Protein AF-A0A952WFH3-F1 (afdb_monomer)

Solvent-accessible surface area (backbone atoms only — not comparable to full-atom values): 7406 Å² total; per-residue (Å²): 143,83,72,67,63,63,61,54,50,55,52,51,52,53,52,49,53,53,52,52,55,48,50,54,52,48,50,54,52,47,52,56,54,48,51,52,50,50,53,52,50,53,61,70,44,50,87,63,59,89,55,63,81,73,65,58,61,55,52,55,52,50,50,52,52,51,50,51,49,49,47,66,75,37,40,71,55,53,50,49,52,52,45,60,73,68,51,65,93,35,55,37,94,87,79,64,50,78,42,71,92,62,80,52,58,41,91,88,75,67,47,76,46,82,62,79,78,68,79,81,74,126

Sequence (122 aa):
MRRAPCIVAVRLIGILVVILTFAEAWKAAFVMVFDRLQYGYIEWLWPFRSYDEGAMSDVGTLLQFAFGLVLVFRASWVSRLVMWRLGGAGECASCGYDVRGLSGVCPECSTPVPRQNEALGS

Mean predicted aligned error: 15.96 Å

Structure (mmCIF, N/CA/C/O backbone):
data_AF-A0A952WFH3-F1
#
_entry.id   AF-A0A952WFH3-F1
#
loop_
_atom_site.group_PDB
_atom_site.id
_atom_site.type_symbol
_atom_site.label_atom_id
_atom_site.label_alt_id
_atom_site.label_comp_id
_atom_site.label_asym_id
_atom_site.label_entity_id
_atom_site.label_seq_id
_atom_site.pdbx_PDB_ins_code
_atom_site.Cartn_x
_atom_site.Cartn_y
_atom_site.Cartn_z
_atom_site.occupancy
_atom_site.B_iso_or_equiv
_atom_site.auth_seq_id
_atom_site.auth_comp_id
_atom_site.auth_asym_id
_atom_site.auth_atom_id
_atom_site.pdbx_PDB_model_num
ATOM 1 N N . MET A 1 1 ? -12.923 11.003 39.709 1.00 46.09 1 MET A N 1
ATOM 2 C CA . MET A 1 1 ? -12.899 9.892 38.729 1.00 46.09 1 MET A CA 1
ATOM 3 C C . MET A 1 1 ? -12.269 10.364 37.408 1.00 46.09 1 MET A C 1
ATOM 5 O O . MET A 1 1 ? -12.979 10.885 36.566 1.00 46.09 1 MET A O 1
ATOM 9 N N . ARG A 1 2 ? -10.937 10.263 37.230 1.00 52.53 2 ARG A N 1
ATOM 10 C CA . ARG A 1 2 ? -10.212 10.629 35.979 1.00 52.53 2 ARG A CA 1
ATOM 11 C C . ARG A 1 2 ? -9.057 9.654 35.654 1.00 52.53 2 ARG A C 1
ATOM 13 O O . ARG A 1 2 ? -7.997 10.073 35.214 1.00 52.53 2 ARG A O 1
ATOM 20 N N . ARG A 1 3 ? -9.213 8.349 35.923 1.00 54.00 3 ARG A N 1
ATOM 21 C CA . ARG A 1 3 ? -8.154 7.336 35.672 1.00 54.00 3 ARG A CA 1
ATOM 22 C C . ARG A 1 3 ? -8.271 6.603 34.324 1.00 54.00 3 ARG A C 1
ATOM 24 O O . ARG A 1 3 ? -7.341 5.909 33.939 1.00 54.00 3 ARG A O 1
ATOM 31 N N . ALA A 1 4 ? -9.361 6.801 33.579 1.00 57.31 4 ALA A N 1
ATOM 32 C CA . ALA A 1 4 ? -9.556 6.189 32.263 1.00 57.31 4 ALA A CA 1
ATOM 33 C C . ALA A 1 4 ? -8.575 6.635 31.144 1.00 57.31 4 ALA A C 1
ATOM 35 O O . ALA A 1 4 ? -8.241 5.783 30.321 1.00 57.31 4 ALA A O 1
ATOM 36 N N . PRO A 1 5 ? -8.052 7.884 31.075 1.00 74.69 5 PRO A N 1
ATOM 37 C CA . PRO A 1 5 ? -7.281 8.308 29.899 1.00 74.69 5 PRO A CA 1
ATOM 38 C C . PRO A 1 5 ? -5.882 7.675 29.813 1.00 74.69 5 PRO A C 1
ATOM 40 O O . PRO A 1 5 ? -5.396 7.433 28.711 1.00 74.69 5 PRO A O 1
ATOM 43 N N . CYS A 1 6 ? -5.248 7.330 30.942 1.00 75.62 6 CYS A N 1
ATOM 44 C CA . CYS A 1 6 ? -3.898 6.750 30.921 1.00 75.62 6 CYS A CA 1
ATOM 45 C C . CYS A 1 6 ? -3.864 5.335 30.326 1.00 75.62 6 CYS A C 1
ATOM 47 O O . CYS A 1 6 ? -2.935 5.001 29.598 1.00 75.62 6 CYS A O 1
ATOM 49 N N . ILE A 1 7 ? -4.876 4.505 30.597 1.00 79.75 7 ILE A N 1
ATOM 50 C CA . ILE A 1 7 ? -4.911 3.120 30.097 1.00 79.75 7 ILE A CA 1
ATOM 51 C C . ILE A 1 7 ? -5.120 3.101 28.578 1.00 79.75 7 ILE A C 1
ATOM 53 O O . ILE A 1 7 ? -4.506 2.300 27.874 1.00 79.75 7 ILE A O 1
ATOM 57 N N . VAL A 1 8 ? -5.955 4.009 28.068 1.00 79.62 8 VAL A N 1
ATOM 58 C CA . VAL A 1 8 ? -6.203 4.149 26.628 1.00 79.62 8 VAL A CA 1
ATOM 59 C C . VAL A 1 8 ? -4.939 4.629 25.911 1.00 79.62 8 VAL A C 1
ATOM 61 O O . VAL A 1 8 ? -4.556 4.037 24.905 1.00 79.62 8 VAL A O 1
ATOM 64 N N . ALA A 1 9 ? -4.236 5.623 26.465 1.00 79.44 9 ALA A N 1
ATOM 65 C CA . ALA A 1 9 ? -2.998 6.138 25.880 1.00 79.44 9 ALA A CA 1
ATOM 66 C C . ALA A 1 9 ? -1.902 5.063 25.773 1.00 79.44 9 ALA A C 1
ATOM 68 O O . ALA A 1 9 ? -1.286 4.916 24.719 1.00 79.44 9 ALA A O 1
ATOM 69 N N . VAL A 1 10 ? -1.703 4.255 26.821 1.00 87.44 10 VAL A N 1
ATOM 70 C CA . VAL A 1 10 ? -0.700 3.173 26.810 1.00 87.44 10 VAL A CA 1
ATOM 71 C C . VAL A 1 10 ? -1.023 2.118 25.746 1.00 87.44 10 VAL A C 1
ATOM 73 O O . VAL A 1 10 ? -0.124 1.659 25.043 1.00 87.44 10 VAL A O 1
ATOM 76 N N . ARG A 1 11 ? -2.305 1.766 25.572 1.00 86.00 11 ARG A N 1
ATOM 77 C CA . ARG A 1 11 ? -2.728 0.814 24.532 1.00 86.00 11 ARG A CA 1
ATOM 78 C C . ARG A 1 11 ? -2.499 1.356 23.123 1.00 86.00 11 ARG A C 1
ATOM 80 O O . ARG A 1 11 ? -2.001 0.621 22.277 1.00 86.00 11 ARG A O 1
ATOM 87 N N . LEU A 1 12 ? -2.813 2.629 22.885 1.00 84.94 12 LEU A N 1
ATOM 88 C CA . LEU A 1 12 ? -2.596 3.265 21.582 1.00 84.94 12 LEU A CA 1
ATOM 89 C C . LEU A 1 12 ? -1.109 3.352 21.227 1.00 84.94 12 LEU A C 1
ATOM 91 O O . LEU A 1 12 ? -0.741 3.048 20.096 1.00 84.94 12 LEU A O 1
ATOM 95 N N . ILE A 1 13 ? -0.251 3.690 22.194 1.00 87.88 13 ILE A N 1
ATOM 96 C CA . ILE A 1 13 ? 1.205 3.713 21.992 1.00 87.88 13 ILE A CA 1
ATOM 97 C C . ILE A 1 13 ? 1.724 2.307 21.667 1.00 87.88 13 ILE A C 1
ATOM 99 O O . ILE A 1 13 ? 2.500 2.149 20.728 1.00 87.88 13 ILE A O 1
ATOM 103 N N . GLY A 1 14 ? 1.261 1.278 22.386 1.00 85.81 14 GLY A N 1
ATOM 104 C CA . GLY A 1 14 ? 1.638 -0.110 22.106 1.00 85.81 14 GLY A CA 1
ATOM 105 C C . GLY A 1 14 ? 1.261 -0.551 20.688 1.00 85.81 14 GLY A C 1
ATOM 106 O O . GLY A 1 14 ? 2.094 -1.107 19.976 1.00 85.81 14 GLY A O 1
ATOM 107 N N . ILE A 1 15 ? 0.037 -0.240 20.247 1.00 87.81 15 ILE A N 1
ATOM 108 C CA . ILE A 1 15 ? -0.428 -0.537 18.882 1.00 87.81 15 ILE A CA 1
ATOM 109 C C . ILE A 1 15 ? 0.412 0.216 17.845 1.00 87.81 15 ILE A C 1
ATOM 111 O O . ILE A 1 15 ? 0.840 -0.378 16.857 1.00 87.81 15 ILE A O 1
ATOM 115 N N . LEU A 1 16 ? 0.699 1.499 18.082 1.00 85.00 16 LEU A N 1
ATOM 116 C CA . LEU A 1 16 ? 1.512 2.312 17.179 1.00 85.00 16 LEU A CA 1
ATOM 117 C C . LEU A 1 16 ? 2.921 1.729 17.004 1.00 85.00 16 LEU A C 1
ATOM 119 O O . LEU A 1 16 ? 3.399 1.625 15.878 1.00 85.00 16 LEU A O 1
ATOM 123 N N . VAL A 1 17 ? 3.568 1.306 18.094 1.00 85.56 17 VAL A N 1
ATOM 124 C CA . VAL A 1 17 ? 4.904 0.690 18.042 1.00 85.56 17 VAL A CA 1
ATOM 125 C C . VAL A 1 17 ? 4.878 -0.608 17.235 1.00 85.56 17 VAL A C 1
ATOM 127 O O . VAL A 1 17 ? 5.759 -0.808 16.405 1.00 85.56 17 VAL A O 1
ATOM 130 N N . VAL A 1 18 ? 3.860 -1.455 17.414 1.00 84.94 18 VAL A N 1
ATOM 131 C CA . VAL A 1 18 ? 3.707 -2.696 16.633 1.00 84.94 18 VAL A CA 1
ATOM 132 C C . VAL A 1 18 ? 3.501 -2.403 15.146 1.00 84.94 18 VAL A C 1
ATOM 134 O O . VAL A 1 18 ? 4.098 -3.064 14.301 1.00 84.94 18 VAL A O 1
ATOM 137 N N . ILE A 1 19 ? 2.696 -1.394 14.804 1.00 83.50 19 ILE A N 1
ATOM 138 C CA . ILE A 1 19 ? 2.492 -0.993 13.405 1.00 83.50 19 ILE A CA 1
ATOM 139 C C . ILE A 1 19 ? 3.800 -0.479 12.796 1.00 83.50 19 ILE A C 1
ATOM 141 O O . ILE A 1 19 ? 4.126 -0.833 11.664 1.00 83.50 19 ILE A O 1
ATOM 145 N N . LEU A 1 20 ? 4.568 0.324 13.537 1.00 76.56 20 LEU A N 1
ATOM 146 C CA . LEU A 1 20 ? 5.840 0.870 13.061 1.00 76.56 20 LEU A CA 1
ATOM 147 C C . LEU A 1 20 ? 6.900 -0.220 12.864 1.00 76.56 20 LEU A C 1
ATOM 149 O O . LEU A 1 20 ? 7.578 -0.223 11.838 1.00 76.56 20 LEU A O 1
ATOM 153 N N . THR A 1 21 ? 7.026 -1.174 13.789 1.00 79.75 21 THR A N 1
ATOM 154 C CA . THR A 1 21 ? 7.975 -2.288 13.631 1.00 79.75 21 THR A CA 1
ATOM 155 C C . THR A 1 21 ? 7.580 -3.204 12.481 1.00 79.75 21 THR A C 1
ATOM 157 O O . THR A 1 21 ? 8.441 -3.640 11.716 1.00 79.75 21 THR A O 1
ATOM 160 N N . PHE A 1 22 ? 6.280 -3.443 12.301 1.00 78.44 22 PHE A N 1
ATOM 161 C CA . PHE A 1 22 ? 5.774 -4.181 11.153 1.00 78.44 22 PHE A CA 1
ATOM 162 C C . PHE A 1 22 ? 6.064 -3.428 9.848 1.00 78.44 22 PHE A C 1
ATOM 164 O O . PHE A 1 22 ? 6.552 -4.033 8.900 1.00 78.44 22 PHE A O 1
ATOM 171 N N . ALA A 1 23 ? 5.869 -2.108 9.802 1.00 78.62 23 ALA A N 1
ATOM 172 C CA . ALA A 1 23 ? 6.182 -1.300 8.625 1.00 78.62 23 ALA A CA 1
ATOM 173 C C . ALA A 1 23 ? 7.669 -1.376 8.232 1.00 78.62 23 ALA A C 1
ATOM 175 O O . ALA A 1 23 ? 7.974 -1.516 7.049 1.00 78.62 23 ALA A O 1
ATOM 176 N N . GLU A 1 24 ? 8.592 -1.343 9.197 1.00 79.12 24 GLU A N 1
ATOM 177 C CA . GLU A 1 24 ? 10.029 -1.506 8.927 1.00 79.12 24 GLU A CA 1
ATOM 178 C C . GLU A 1 24 ? 10.379 -2.921 8.438 1.00 79.12 24 GLU A C 1
ATOM 180 O O . GLU A 1 24 ? 11.123 -3.079 7.468 1.00 79.12 24 GLU A O 1
ATOM 185 N N . ALA A 1 25 ? 9.781 -3.959 9.031 1.00 79.12 25 ALA A N 1
ATOM 186 C CA . ALA A 1 25 ? 9.964 -5.334 8.561 1.00 79.12 25 ALA A CA 1
ATOM 187 C C . ALA A 1 25 ? 9.443 -5.521 7.124 1.00 79.12 25 ALA A C 1
ATOM 189 O O . ALA A 1 25 ? 10.097 -6.158 6.293 1.00 79.12 25 ALA A O 1
ATOM 190 N N . TRP A 1 26 ? 8.298 -4.910 6.805 1.00 80.94 26 TRP A N 1
ATOM 191 C CA . TRP A 1 26 ? 7.730 -4.928 5.460 1.00 80.94 26 TRP A CA 1
ATOM 192 C C . TRP A 1 26 ? 8.569 -4.149 4.455 1.00 80.94 26 TRP A C 1
ATOM 194 O O . TRP A 1 26 ? 8.698 -4.610 3.325 1.00 80.94 26 TRP A O 1
ATOM 204 N N . LYS A 1 27 ? 9.193 -3.029 4.842 1.00 74.19 27 LYS A N 1
ATOM 205 C CA . LYS A 1 27 ? 10.151 -2.326 3.972 1.00 74.19 27 LYS A CA 1
ATOM 206 C C . LYS A 1 27 ? 11.319 -3.230 3.592 1.00 74.19 27 LYS A C 1
ATOM 208 O O . LYS A 1 27 ? 11.632 -3.331 2.411 1.00 74.19 27 LYS A O 1
ATOM 213 N N . ALA A 1 28 ? 11.929 -3.917 4.559 1.00 77.06 28 ALA A N 1
ATOM 214 C CA . ALA A 1 28 ? 13.054 -4.813 4.286 1.00 77.06 28 ALA A CA 1
ATOM 215 C C . ALA A 1 28 ? 12.649 -5.985 3.376 1.00 77.06 28 ALA A C 1
ATOM 217 O O . ALA A 1 28 ? 13.335 -6.277 2.396 1.00 77.06 28 ALA A O 1
ATOM 218 N N . ALA A 1 29 ? 11.505 -6.618 3.655 1.00 79.94 29 ALA A N 1
ATOM 219 C CA . ALA A 1 29 ? 10.969 -7.688 2.816 1.00 79.94 29 ALA A CA 1
ATOM 220 C C . ALA A 1 29 ? 10.654 -7.197 1.395 1.00 79.94 29 ALA A C 1
ATOM 222 O O . ALA A 1 29 ? 11.004 -7.859 0.419 1.00 79.94 29 ALA A O 1
ATOM 223 N N . PHE A 1 30 ? 10.048 -6.015 1.274 1.00 80.44 30 PHE A N 1
ATOM 224 C CA . PHE A 1 30 ? 9.732 -5.410 -0.012 1.00 80.44 30 PHE A CA 1
ATOM 225 C C . PHE A 1 30 ? 10.999 -5.114 -0.817 1.00 80.44 30 PHE A C 1
ATOM 227 O O . PHE A 1 30 ? 11.056 -5.475 -1.986 1.00 80.44 30 PHE A O 1
ATOM 234 N N . VAL A 1 31 ? 12.033 -4.538 -0.193 1.00 76.44 31 VAL A N 1
ATOM 235 C CA . VAL A 1 31 ? 13.327 -4.284 -0.847 1.00 76.44 31 VAL A CA 1
ATOM 236 C C . VAL A 1 31 ? 13.955 -5.587 -1.342 1.00 76.44 31 VAL A C 1
ATOM 238 O O . VAL A 1 31 ? 14.365 -5.643 -2.494 1.00 76.44 31 VAL A O 1
ATOM 241 N N . MET A 1 32 ? 13.963 -6.655 -0.536 1.00 83.50 32 MET A N 1
ATOM 242 C CA . MET A 1 32 ? 14.524 -7.949 -0.956 1.00 83.50 32 MET A CA 1
ATOM 243 C C . MET A 1 32 ? 13.758 -8.583 -2.125 1.00 83.50 32 MET A C 1
ATOM 245 O O . MET A 1 32 ? 14.368 -9.103 -3.059 1.00 83.50 32 MET A O 1
ATOM 249 N N . VAL A 1 33 ? 12.423 -8.544 -2.095 1.00 83.69 33 VAL A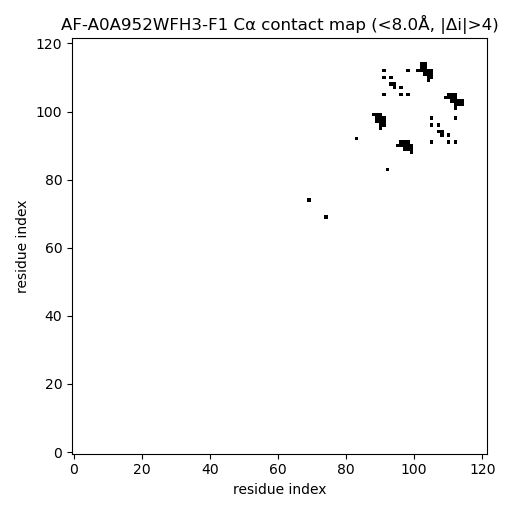 N 1
ATOM 250 C CA . VAL A 1 33 ? 11.589 -9.089 -3.179 1.00 83.69 33 VAL A CA 1
ATOM 251 C C . VAL A 1 33 ? 11.751 -8.265 -4.454 1.00 83.69 33 VAL A C 1
ATOM 253 O O . VAL A 1 33 ? 11.887 -8.832 -5.539 1.00 83.69 33 VAL A O 1
ATOM 256 N N . PHE A 1 34 ? 11.758 -6.938 -4.331 1.00 79.12 34 PHE A N 1
ATOM 257 C CA . PHE A 1 34 ? 11.880 -6.038 -5.471 1.00 79.12 34 PHE A CA 1
ATOM 258 C C . PHE A 1 34 ? 13.263 -6.132 -6.119 1.00 79.12 34 PHE A C 1
ATOM 260 O O . PHE A 1 34 ? 13.346 -6.217 -7.340 1.00 79.12 34 PHE A O 1
ATOM 267 N N . ASP A 1 35 ? 14.328 -6.209 -5.318 1.00 79.12 35 ASP A N 1
ATOM 268 C CA . ASP A 1 35 ? 15.695 -6.436 -5.796 1.00 79.12 35 ASP A CA 1
ATOM 269 C C . ASP A 1 35 ? 15.784 -7.744 -6.594 1.00 79.12 35 ASP A C 1
ATOM 271 O O . ASP A 1 35 ? 16.250 -7.763 -7.734 1.00 79.12 35 ASP A O 1
ATOM 275 N N . ARG A 1 36 ? 15.212 -8.835 -6.064 1.00 85.75 36 ARG A N 1
ATOM 276 C CA . ARG A 1 36 ? 15.206 -10.133 -6.752 1.00 85.75 36 ARG A CA 1
ATOM 277 C C . ARG A 1 36 ? 14.448 -10.096 -8.082 1.00 85.75 36 ARG A C 1
ATOM 279 O O . ARG A 1 36 ? 14.907 -10.685 -9.060 1.00 85.75 36 ARG A O 1
ATOM 286 N N . LEU A 1 37 ? 13.306 -9.410 -8.121 1.00 81.56 37 LEU A N 1
ATOM 287 C CA . LEU A 1 37 ? 12.525 -9.215 -9.345 1.00 81.56 37 LEU A CA 1
ATOM 288 C C . LEU A 1 37 ? 13.275 -8.354 -10.363 1.00 81.56 37 LEU A C 1
ATOM 290 O O . LEU A 1 37 ? 13.260 -8.668 -11.550 1.00 81.56 37 LEU A O 1
ATOM 294 N N . GLN A 1 38 ? 13.960 -7.307 -9.904 1.00 80.81 38 GLN A N 1
ATOM 295 C CA . GLN A 1 38 ? 14.750 -6.423 -10.752 1.00 80.81 38 GLN A CA 1
ATOM 296 C C . GLN A 1 38 ? 15.930 -7.169 -11.385 1.00 80.81 38 GLN A C 1
ATOM 298 O O . GLN A 1 38 ? 16.116 -7.076 -12.597 1.00 80.81 38 GLN A O 1
ATOM 303 N N . TYR A 1 39 ? 16.667 -7.974 -10.614 1.00 79.38 39 TYR A N 1
ATOM 304 C CA . TYR A 1 39 ? 17.731 -8.824 -11.158 1.00 79.38 39 TYR A CA 1
ATOM 305 C C . TYR A 1 39 ? 17.203 -9.831 -12.180 1.00 79.38 39 TYR A C 1
ATOM 307 O O . TYR A 1 39 ? 17.762 -9.933 -13.270 1.00 79.38 39 TYR A O 1
ATOM 315 N N . GLY A 1 40 ? 16.098 -10.519 -11.872 1.00 81.56 40 GLY A N 1
ATOM 316 C CA . GLY A 1 40 ? 15.486 -11.463 -12.812 1.00 81.56 40 GLY A CA 1
ATOM 317 C C . GLY A 1 40 ? 15.006 -10.789 -14.100 1.00 81.56 40 GLY A C 1
ATOM 318 O O . GLY A 1 40 ? 15.148 -11.349 -15.183 1.00 81.56 40 GLY A O 1
ATOM 319 N N . TYR A 1 41 ? 14.493 -9.562 -14.005 1.00 77.31 41 TYR A N 1
ATOM 320 C CA . TYR A 1 41 ? 14.085 -8.772 -15.164 1.00 77.31 41 TYR A CA 1
ATOM 321 C C . TYR A 1 41 ? 15.279 -8.330 -16.022 1.00 77.31 41 TYR A C 1
ATOM 323 O O . TYR A 1 41 ? 15.224 -8.438 -17.245 1.00 77.31 41 TYR A O 1
ATOM 331 N N . ILE A 1 42 ? 16.375 -7.884 -15.398 1.00 75.69 42 ILE A N 1
ATOM 332 C CA . ILE A 1 42 ? 17.615 -7.508 -16.099 1.00 75.69 42 ILE A CA 1
ATOM 333 C C . ILE A 1 42 ? 18.230 -8.723 -16.806 1.00 75.69 42 ILE A C 1
ATOM 335 O O . ILE A 1 42 ? 18.659 -8.614 -17.954 1.00 75.69 42 ILE A O 1
ATOM 339 N N . GLU A 1 43 ? 18.251 -9.883 -16.150 1.00 81.56 43 GLU A N 1
ATOM 340 C CA . GLU A 1 43 ? 18.769 -11.128 -16.724 1.00 81.56 43 GLU A CA 1
ATOM 341 C C . GLU A 1 43 ? 17.885 -11.630 -17.879 1.00 81.56 43 GLU A C 1
ATOM 343 O O . GLU A 1 43 ? 18.397 -12.014 -18.930 1.00 81.56 43 GLU A O 1
ATOM 348 N N . TRP A 1 44 ? 16.557 -11.529 -17.747 1.00 81.38 44 TRP A N 1
ATOM 349 C CA . TRP A 1 44 ? 15.614 -11.836 -18.829 1.00 81.38 44 TRP A CA 1
ATOM 350 C C . TRP A 1 44 ? 15.746 -10.887 -20.030 1.00 81.38 44 TRP A C 1
ATOM 352 O O . TRP A 1 44 ? 15.557 -11.309 -21.170 1.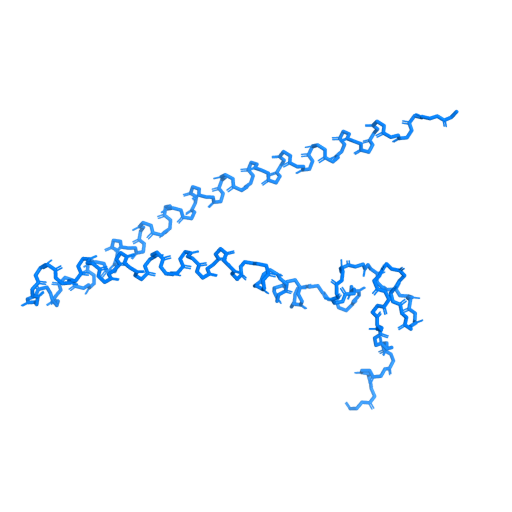00 81.38 44 TRP A O 1
ATOM 362 N N . LEU A 1 45 ? 16.103 -9.622 -19.795 1.00 74.25 45 LEU A N 1
ATOM 363 C CA . LEU A 1 45 ? 16.355 -8.628 -20.843 1.00 74.25 45 LEU A CA 1
ATOM 364 C C . LEU A 1 45 ? 17.739 -8.742 -21.488 1.00 74.25 45 LEU A C 1
ATOM 366 O O . LEU A 1 45 ? 17.956 -8.167 -22.555 1.00 74.25 45 LEU A O 1
ATOM 370 N N . TRP A 1 46 ? 18.665 -9.487 -20.885 1.00 69.88 46 TRP A N 1
ATOM 371 C CA . TRP A 1 46 ? 20.032 -9.648 -21.380 1.00 69.88 46 TRP A CA 1
ATOM 372 C C . TRP A 1 46 ? 20.144 -10.058 -22.864 1.00 69.88 46 TRP A C 1
ATOM 374 O O . TRP A 1 46 ? 21.024 -9.534 -23.547 1.00 69.88 46 TRP A O 1
ATOM 384 N N . PRO A 1 47 ? 19.263 -10.911 -23.430 1.00 76.12 47 PRO A N 1
ATOM 385 C CA . PRO A 1 47 ? 19.285 -11.250 -24.855 1.00 76.12 47 PRO A CA 1
ATOM 386 C C . PRO A 1 47 ? 18.978 -10.069 -25.789 1.00 76.12 47 PRO A C 1
ATOM 388 O O . PRO A 1 47 ? 19.360 -10.102 -26.955 1.00 76.12 47 PRO A O 1
ATOM 391 N N . PHE A 1 48 ? 18.307 -9.024 -25.294 1.00 67.69 48 PHE A N 1
ATOM 392 C CA . PHE A 1 48 ? 17.941 -7.823 -26.055 1.00 67.69 48 PHE A CA 1
ATOM 393 C C . PHE A 1 48 ? 18.967 -6.686 -25.911 1.00 67.69 48 PHE A C 1
ATOM 395 O O . PHE A 1 48 ? 18.783 -5.611 -26.481 1.00 67.69 48 PHE A O 1
ATOM 402 N N . ARG A 1 49 ? 20.069 -6.922 -25.183 1.00 58.09 49 ARG A N 1
ATOM 403 C CA . ARG A 1 49 ? 21.115 -5.940 -24.840 1.00 58.09 49 ARG A CA 1
ATOM 404 C C . ARG A 1 49 ? 21.945 -5.437 -26.033 1.00 58.09 49 ARG A C 1
ATOM 406 O O . ARG A 1 49 ? 22.833 -4.615 -25.859 1.00 58.09 49 ARG A O 1
ATOM 413 N N . SER A 1 50 ? 21.657 -5.875 -27.258 1.00 66.56 50 SER A N 1
ATOM 414 C CA . SER A 1 50 ? 22.279 -5.331 -28.473 1.00 66.56 50 SER A CA 1
ATOM 415 C C . SER A 1 50 ? 21.738 -3.953 -28.894 1.00 66.56 50 SER A C 1
ATOM 417 O O . SER A 1 50 ? 22.133 -3.450 -29.942 1.00 66.56 50 SER A O 1
ATOM 419 N N . TYR A 1 51 ? 20.834 -3.349 -28.119 1.00 60.78 51 TYR A N 1
ATOM 420 C CA . TYR A 1 51 ? 20.339 -1.986 -28.319 1.00 60.78 51 TYR A CA 1
ATOM 421 C C . TYR A 1 51 ? 20.939 -1.046 -27.261 1.00 60.78 51 TYR A C 1
ATOM 423 O O . TYR A 1 51 ? 20.751 -1.281 -26.072 1.00 60.78 51 TYR A O 1
ATOM 431 N N . ASP A 1 52 ? 21.671 -0.024 -27.723 1.00 65.62 52 ASP A N 1
ATOM 432 C CA . ASP A 1 52 ? 22.303 1.094 -26.993 1.00 65.62 52 ASP A CA 1
ATOM 433 C C . ASP A 1 52 ? 22.253 1.050 -25.451 1.00 65.62 52 ASP A C 1
ATOM 435 O O . ASP A 1 52 ? 21.247 1.381 -24.815 1.00 65.62 52 ASP A O 1
ATOM 439 N N . GLU A 1 53 ? 23.402 0.738 -24.845 1.00 61.72 53 GLU A N 1
ATOM 440 C CA . GLU A 1 53 ? 23.600 0.560 -23.399 1.00 61.72 53 GLU A CA 1
ATOM 441 C C . GLU A 1 53 ? 23.207 1.779 -22.542 1.00 61.72 53 GLU A C 1
ATOM 443 O O . GLU A 1 53 ? 22.964 1.629 -21.346 1.00 61.72 53 GLU A O 1
ATOM 448 N N . GLY A 1 54 ? 23.112 2.974 -23.137 1.00 61.19 54 GLY A N 1
ATOM 449 C CA . GLY A 1 54 ? 22.738 4.205 -22.436 1.00 61.19 54 GLY A CA 1
ATOM 450 C C . GLY A 1 54 ? 21.231 4.457 -22.326 1.00 61.19 54 GLY A C 1
ATOM 451 O O . GLY A 1 54 ? 20.791 5.097 -21.379 1.00 61.19 54 GLY A O 1
ATOM 452 N N . ALA A 1 55 ? 20.412 3.956 -23.258 1.00 62.50 55 ALA A N 1
ATOM 453 C CA . ALA A 1 55 ? 18.986 4.301 -23.293 1.00 62.50 55 ALA A CA 1
ATOM 454 C C . A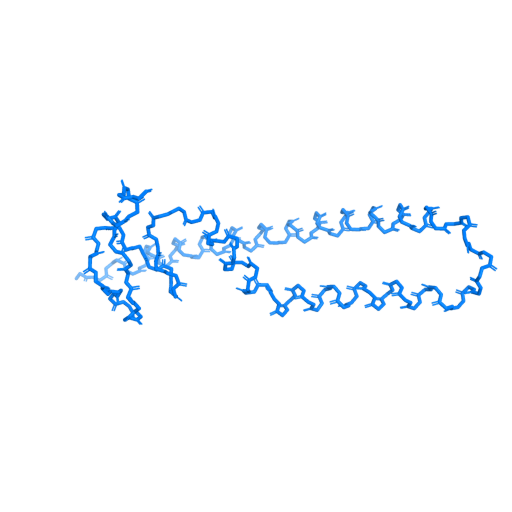LA A 1 55 ? 18.131 3.417 -22.368 1.00 62.50 55 ALA A C 1
ATOM 456 O O . ALA A 1 55 ? 17.086 3.843 -21.877 1.00 62.50 55 ALA A O 1
ATOM 457 N N . MET A 1 56 ? 18.559 2.177 -22.115 1.00 60.53 56 MET A N 1
ATOM 458 C CA . MET A 1 56 ? 17.755 1.192 -21.380 1.00 60.53 56 MET A CA 1
ATOM 459 C C . MET A 1 56 ? 17.843 1.339 -19.849 1.00 60.53 56 MET A C 1
ATOM 461 O O . MET A 1 56 ? 16.863 1.044 -19.159 1.00 60.53 56 MET A O 1
ATOM 465 N N . SER A 1 57 ? 18.964 1.832 -19.304 1.00 69.06 57 SER A N 1
ATOM 466 C CA . SER A 1 57 ? 19.131 2.052 -17.854 1.00 69.06 57 SER A CA 1
ATOM 467 C C . SER A 1 57 ? 18.232 3.165 -17.318 1.00 69.06 57 SER A C 1
ATOM 469 O O . SER A 1 57 ? 17.690 3.065 -16.211 1.00 69.06 57 SER A O 1
ATOM 471 N N . ASP A 1 58 ? 18.025 4.205 -18.122 1.00 75.44 58 ASP A N 1
ATOM 472 C CA . ASP A 1 58 ? 17.249 5.375 -17.720 1.00 75.44 58 ASP A CA 1
ATOM 473 C C . ASP A 1 58 ? 15.751 5.060 -17.685 1.00 75.44 58 ASP A C 1
ATOM 475 O O . ASP A 1 58 ? 15.048 5.464 -16.757 1.00 75.44 58 ASP A O 1
ATOM 479 N N . VAL A 1 59 ? 15.265 4.252 -18.634 1.00 76.44 59 VAL A N 1
ATOM 480 C CA . VAL A 1 59 ? 13.850 3.855 -18.702 1.00 76.44 59 VAL A CA 1
ATOM 481 C C . VAL A 1 59 ? 13.456 2.998 -17.502 1.00 76.44 59 VAL A C 1
ATOM 483 O O . VAL A 1 59 ? 12.419 3.260 -16.894 1.00 76.44 59 VAL A O 1
ATOM 486 N N . GLY A 1 60 ? 14.274 2.009 -17.121 1.00 76.19 60 GLY A N 1
ATOM 487 C CA . GLY A 1 60 ? 13.987 1.149 -15.966 1.00 76.19 60 GLY A CA 1
ATOM 488 C C . GLY A 1 60 ? 13.915 1.940 -14.658 1.00 76.19 60 GLY A C 1
ATOM 489 O O . GLY A 1 60 ? 12.969 1.789 -13.881 1.00 76.19 60 GLY A O 1
ATOM 490 N N . THR A 1 61 ? 14.864 2.857 -14.472 1.00 76.06 61 THR A N 1
ATOM 491 C CA . THR A 1 61 ? 14.929 3.739 -13.303 1.00 76.06 61 THR A CA 1
ATOM 492 C C . THR A 1 61 ? 13.713 4.669 -13.248 1.00 76.06 61 THR A C 1
ATOM 494 O O . THR A 1 61 ? 13.038 4.751 -12.219 1.00 76.06 61 THR A O 1
ATOM 497 N N . LEU A 1 62 ? 13.356 5.312 -14.366 1.00 80.50 62 LEU A N 1
ATOM 498 C CA . LEU A 1 62 ? 12.178 6.181 -14.453 1.00 80.50 62 LEU A CA 1
ATOM 499 C C . LEU A 1 62 ? 10.872 5.428 -14.183 1.00 80.50 62 LEU A C 1
ATOM 501 O O . LEU A 1 62 ? 10.010 5.950 -13.475 1.00 80.50 62 LEU A O 1
ATOM 505 N N . LEU A 1 63 ? 10.725 4.202 -14.694 1.00 80.12 63 LEU A N 1
ATOM 506 C CA . LEU A 1 63 ? 9.537 3.382 -14.452 1.00 80.12 63 LEU A CA 1
ATOM 507 C C . LEU A 1 63 ? 9.415 2.999 -12.972 1.00 80.12 63 LEU A C 1
ATOM 509 O O . LEU A 1 63 ? 8.320 3.060 -12.413 1.00 80.12 63 LEU A O 1
ATOM 513 N N . GLN A 1 64 ? 10.535 2.669 -12.321 1.00 79.88 64 GLN A N 1
ATOM 514 C CA . GLN A 1 64 ? 10.586 2.356 -10.892 1.00 79.88 64 GLN A CA 1
ATOM 515 C C . GLN A 1 64 ? 10.211 3.573 -10.033 1.00 79.88 64 GLN A C 1
ATOM 517 O O . GLN A 1 64 ? 9.374 3.455 -9.133 1.00 79.88 64 GLN A O 1
ATOM 522 N N . PHE A 1 65 ? 10.747 4.758 -10.347 1.00 81.44 65 PHE A N 1
ATOM 523 C CA . PHE A 1 65 ? 10.368 6.003 -9.668 1.00 81.44 65 PHE A CA 1
ATOM 524 C C . PHE A 1 65 ? 8.904 6.375 -9.912 1.00 81.44 65 PHE A C 1
ATOM 526 O O . PHE A 1 65 ? 8.205 6.739 -8.965 1.00 81.44 65 PHE A O 1
ATOM 533 N N . ALA A 1 66 ? 8.415 6.250 -11.148 1.00 81.06 66 ALA A N 1
ATOM 534 C CA . ALA A 1 66 ? 7.021 6.518 -11.487 1.00 81.06 66 ALA A CA 1
ATOM 535 C C . ALA A 1 66 ? 6.072 5.570 -10.743 1.00 81.06 66 ALA A C 1
ATOM 537 O O . ALA A 1 66 ? 5.065 6.015 -10.194 1.00 81.06 66 ALA A O 1
ATOM 538 N N . PHE A 1 67 ? 6.413 4.283 -10.655 1.00 78.69 67 PHE A N 1
ATOM 539 C CA . PHE A 1 67 ? 5.628 3.301 -9.913 1.00 78.69 67 PHE A CA 1
ATOM 540 C C . PHE A 1 67 ? 5.622 3.596 -8.407 1.00 78.69 67 PHE A C 1
ATOM 542 O O . PHE A 1 67 ? 4.558 3.587 -7.784 1.00 78.69 67 PHE A O 1
ATOM 549 N N . GLY A 1 68 ? 6.778 3.949 -7.833 1.00 77.44 68 GLY A N 1
ATOM 550 C CA . GLY A 1 68 ? 6.882 4.401 -6.443 1.00 77.44 68 GLY A CA 1
ATOM 551 C C . GLY A 1 68 ? 6.040 5.652 -6.166 1.00 77.44 68 GLY A C 1
ATOM 552 O O . GLY A 1 68 ? 5.288 5.684 -5.193 1.00 77.44 68 GLY A O 1
ATOM 553 N N . LEU A 1 69 ? 6.087 6.653 -7.051 1.00 79.38 69 LEU A N 1
ATOM 554 C CA . LEU A 1 69 ? 5.273 7.871 -6.958 1.00 79.38 69 LEU A CA 1
ATOM 555 C C . LEU A 1 69 ? 3.777 7.577 -7.058 1.00 79.38 69 LEU A C 1
ATOM 557 O O . LEU A 1 69 ? 3.002 8.084 -6.248 1.00 79.38 69 LEU A O 1
ATOM 561 N N . VAL A 1 70 ? 3.364 6.740 -8.012 1.00 80.19 70 VAL A N 1
ATOM 562 C CA . VAL A 1 70 ? 1.966 6.317 -8.146 1.00 80.19 70 VAL A CA 1
ATOM 563 C C . VAL A 1 70 ? 1.508 5.625 -6.871 1.00 8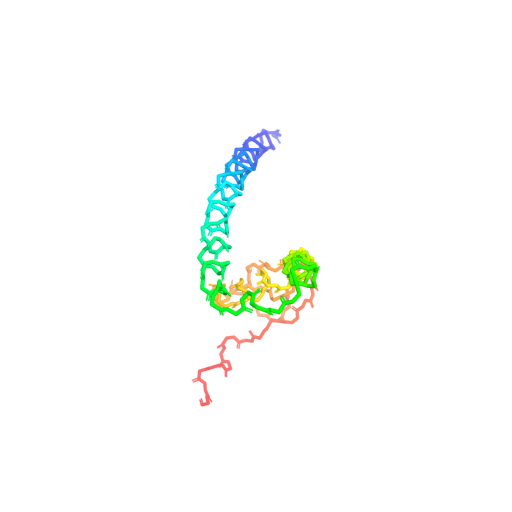0.19 70 VAL A C 1
ATOM 565 O O . VAL A 1 70 ? 0.445 5.969 -6.362 1.00 80.19 70 VAL A O 1
ATOM 568 N N . LEU A 1 71 ? 2.306 4.718 -6.307 1.00 72.44 71 LEU A N 1
ATOM 569 C CA . LEU A 1 71 ? 1.971 4.064 -5.046 1.00 72.44 71 LEU A CA 1
ATOM 570 C C . LEU A 1 71 ? 1.884 5.052 -3.885 1.00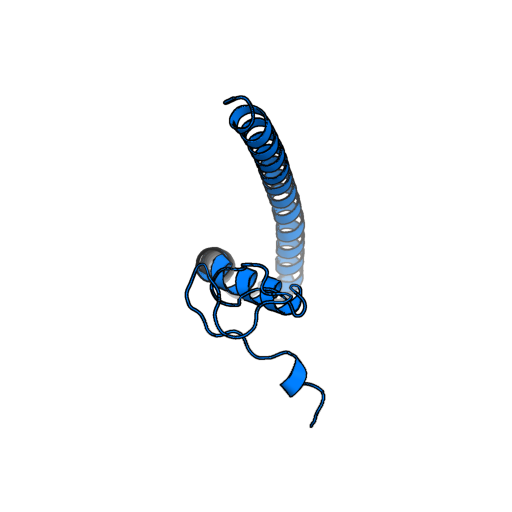 72.44 71 LEU A C 1
ATOM 572 O O . LEU A 1 71 ? 0.927 4.969 -3.131 1.00 72.44 71 LEU A O 1
ATOM 576 N N . VAL A 1 72 ? 2.795 6.016 -3.754 1.00 75.81 72 VAL A N 1
ATOM 577 C CA . VAL A 1 72 ? 2.742 7.023 -2.677 1.00 75.81 72 VAL A CA 1
ATOM 578 C C . VAL A 1 72 ? 1.510 7.926 -2.813 1.00 75.81 72 VAL A C 1
ATOM 580 O O . VAL A 1 72 ? 0.778 8.124 -1.843 1.00 75.81 72 VAL A O 1
ATOM 583 N N . PHE A 1 73 ? 1.226 8.428 -4.016 1.00 73.56 73 PHE A N 1
ATOM 584 C CA . PHE A 1 73 ? 0.103 9.343 -4.251 1.00 73.56 73 PHE A CA 1
ATOM 585 C C . PHE A 1 73 ? -1.259 8.644 -4.283 1.00 73.56 73 PHE A C 1
ATOM 587 O O . PHE A 1 73 ? -2.273 9.247 -3.928 1.00 73.56 73 PHE A O 1
ATOM 594 N N . ARG A 1 74 ? -1.309 7.372 -4.690 1.00 75.31 74 ARG A N 1
ATOM 595 C CA . ARG A 1 74 ? -2.539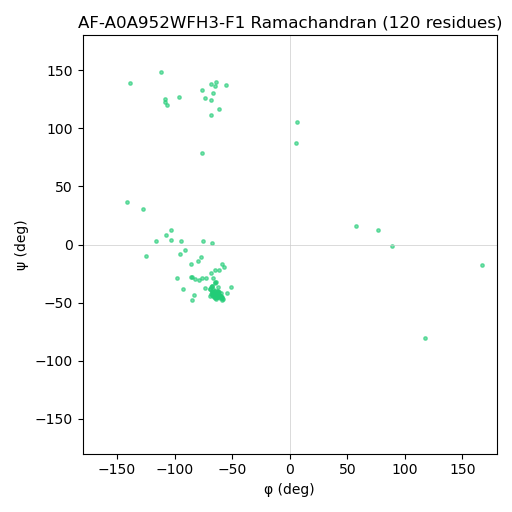 6.566 -4.727 1.00 75.31 74 ARG A CA 1
ATOM 596 C C . ARG A 1 74 ? -2.641 5.576 -3.573 1.00 75.31 74 ARG A C 1
ATOM 598 O O . ARG A 1 74 ? -3.643 4.870 -3.521 1.00 75.31 74 ARG A O 1
ATOM 605 N N . ALA A 1 75 ? -1.709 5.560 -2.617 1.00 66.81 75 ALA A N 1
ATOM 606 C CA . ALA A 1 75 ? -1.761 4.679 -1.445 1.00 66.81 75 ALA A CA 1
ATOM 607 C C . ALA A 1 75 ? -3.078 4.840 -0.689 1.00 66.81 75 ALA A C 1
ATOM 609 O O . ALA A 1 75 ? -3.690 3.849 -0.314 1.00 66.81 75 ALA A O 1
ATOM 610 N N . SER A 1 76 ? -3.546 6.080 -0.525 1.00 63.88 76 SER A N 1
ATOM 611 C CA . SER A 1 76 ? -4.824 6.404 0.118 1.00 63.88 76 SER A CA 1
ATOM 612 C C . SER A 1 76 ? -6.042 5.920 -0.673 1.00 63.88 76 SER A C 1
ATOM 614 O O . SER A 1 76 ? -7.078 5.622 -0.086 1.00 63.88 76 SER A O 1
ATOM 616 N N . TRP A 1 77 ? -5.938 5.828 -1.999 1.00 71.00 77 TRP A N 1
ATOM 617 C CA . TRP A 1 77 ? -7.010 5.338 -2.863 1.00 71.00 77 TRP A CA 1
ATOM 618 C C . TRP A 1 77 ? -7.027 3.808 -2.925 1.00 71.00 77 TRP A C 1
ATOM 620 O O . TRP A 1 77 ? -8.084 3.198 -2.794 1.00 71.00 77 TRP A O 1
ATOM 630 N N . VAL A 1 78 ? -5.854 3.182 -3.049 1.00 69.25 78 VAL A N 1
ATOM 631 C CA . VAL A 1 78 ? -5.693 1.723 -3.046 1.00 69.25 78 VAL A CA 1
ATOM 632 C C . VAL A 1 78 ? -6.044 1.147 -1.678 1.00 69.25 78 VAL A C 1
ATOM 634 O O . VAL A 1 78 ? -6.761 0.154 -1.619 1.00 69.25 78 VAL A O 1
ATOM 637 N N . SER A 1 79 ? -5.627 1.783 -0.578 1.00 66.81 79 SER A N 1
ATOM 638 C CA . SER A 1 79 ? -6.009 1.350 0.769 1.00 66.81 79 SER A CA 1
ATOM 639 C C . SER A 1 79 ? -7.516 1.446 0.977 1.00 66.81 79 SER A C 1
ATOM 641 O O . SER A 1 79 ? -8.107 0.490 1.463 1.00 66.81 79 SER A O 1
ATOM 643 N N . ARG A 1 80 ? -8.166 2.525 0.518 1.00 68.19 80 ARG A N 1
ATOM 644 C CA . ARG A 1 80 ? -9.633 2.619 0.520 1.00 68.19 80 ARG A CA 1
ATOM 645 C C . ARG A 1 80 ? -10.281 1.526 -0.315 1.00 68.19 80 ARG A C 1
ATOM 647 O O . ARG A 1 80 ? -11.230 0.932 0.164 1.00 68.19 80 ARG A O 1
ATOM 654 N N . LEU A 1 81 ? -9.777 1.232 -1.515 1.00 70.25 81 LEU A N 1
ATOM 655 C CA . LEU A 1 81 ? -10.329 0.197 -2.400 1.00 70.25 81 LEU A CA 1
ATOM 656 C C . LEU A 1 81 ? -10.193 -1.210 -1.797 1.00 70.25 81 LEU A C 1
ATOM 658 O O . LEU A 1 81 ? -11.120 -2.016 -1.861 1.00 70.25 81 LEU A O 1
ATOM 662 N N . VAL A 1 82 ? -9.036 -1.503 -1.203 1.00 71.19 82 VAL A N 1
ATOM 663 C CA . VAL A 1 82 ? -8.749 -2.777 -0.534 1.00 71.19 82 VAL A CA 1
ATOM 664 C C . VAL A 1 82 ? -9.580 -2.907 0.740 1.00 71.19 82 VAL A C 1
ATOM 666 O O . VAL A 1 82 ? -10.203 -3.946 0.939 1.00 71.19 82 VAL A O 1
ATOM 669 N N . MET A 1 83 ? -9.678 -1.847 1.549 1.00 61.81 83 MET A N 1
ATOM 670 C CA . MET A 1 83 ? -10.586 -1.809 2.699 1.00 61.81 83 MET A CA 1
ATOM 671 C C . MET A 1 83 ? -12.051 -1.895 2.271 1.00 61.81 83 MET A C 1
ATOM 673 O O . MET A 1 83 ? -12.828 -2.521 2.964 1.00 61.81 83 MET A O 1
ATOM 677 N N . TRP A 1 84 ? -12.440 -1.375 1.108 1.00 61.56 84 TRP A N 1
ATOM 678 C CA . TRP A 1 84 ? -13.794 -1.553 0.574 1.00 61.56 84 TRP A CA 1
ATOM 679 C C . TRP A 1 84 ? -14.086 -2.998 0.166 1.00 61.56 84 TRP A C 1
ATOM 681 O O . TRP A 1 84 ? -15.204 -3.475 0.327 1.00 61.56 84 TRP A O 1
ATOM 691 N N . ARG A 1 85 ? -13.091 -3.703 -0.384 1.00 64.75 85 ARG A N 1
ATOM 692 C CA . ARG A 1 85 ? -13.242 -5.110 -0.783 1.00 64.75 85 ARG A CA 1
ATOM 693 C C . ARG A 1 85 ? -13.159 -6.083 0.391 1.00 64.75 85 ARG A C 1
ATOM 695 O O . ARG A 1 85 ? -13.763 -7.147 0.315 1.00 64.75 85 ARG A O 1
ATOM 702 N N . LEU A 1 86 ? -12.399 -5.748 1.435 1.00 59.78 86 LEU A N 1
ATOM 703 C CA . LEU A 1 86 ? -12.192 -6.599 2.615 1.00 59.78 86 LEU A CA 1
ATOM 704 C C . LEU A 1 86 ? -13.106 -6.227 3.794 1.00 59.78 86 LEU A C 1
ATOM 706 O O . LEU A 1 86 ? -13.456 -7.091 4.595 1.00 59.78 86 LEU A O 1
ATOM 710 N N . GLY A 1 87 ? -13.508 -4.961 3.894 1.00 54.00 87 GLY A N 1
ATOM 711 C CA . GLY A 1 87 ? -14.435 -4.411 4.882 1.00 54.00 87 GLY A CA 1
ATOM 712 C C . GLY A 1 87 ? -15.863 -4.787 4.524 1.00 54.00 87 GLY A C 1
ATOM 713 O O . GLY A 1 87 ? -16.610 -4.017 3.925 1.00 54.00 87 GLY A O 1
ATOM 714 N N . GLY A 1 88 ? -16.221 -6.030 4.840 1.00 58.09 88 GLY A N 1
ATOM 715 C CA . GLY A 1 88 ? -17.548 -6.573 4.593 1.00 58.09 88 GLY A CA 1
ATOM 716 C C . GLY A 1 88 ? -18.656 -5.725 5.223 1.00 58.09 88 GLY A C 1
ATOM 717 O O . GLY A 1 88 ? -18.538 -5.308 6.375 1.00 58.09 88 GLY A O 1
ATOM 718 N N . ALA A 1 89 ? -19.730 -5.524 4.450 1.00 65.12 89 ALA A N 1
ATOM 719 C CA . ALA A 1 89 ? -21.056 -5.023 4.830 1.00 65.12 89 ALA A CA 1
ATOM 720 C C . ALA A 1 89 ? -21.162 -4.560 6.298 1.00 65.12 89 ALA A C 1
ATOM 722 O O . ALA A 1 89 ? -21.483 -5.338 7.203 1.00 65.12 89 ALA A O 1
ATOM 723 N N . GLY A 1 90 ? -20.834 -3.295 6.563 1.00 71.19 90 GLY A N 1
ATOM 724 C CA . GLY A 1 90 ? -20.889 -2.795 7.932 1.00 71.19 90 GLY A CA 1
ATOM 725 C C . GLY A 1 90 ? -20.218 -1.467 8.221 1.00 71.19 90 GLY A C 1
ATOM 726 O O . GLY A 1 90 ? -20.569 -0.874 9.223 1.00 71.19 90 GLY A O 1
ATOM 727 N N . GLU A 1 91 ? -19.319 -0.964 7.377 1.00 80.62 91 GLU A N 1
ATOM 728 C CA . GLU A 1 91 ? -18.608 0.294 7.648 1.00 80.62 91 GLU A CA 1
ATOM 729 C C . GLU A 1 91 ? -19.015 1.415 6.684 1.00 80.62 91 GLU A C 1
ATOM 731 O O . GLU A 1 91 ? -19.358 1.190 5.521 1.00 80.62 91 GLU A O 1
ATOM 736 N N . CYS A 1 92 ? -18.991 2.656 7.172 1.00 77.81 92 CYS A N 1
ATOM 737 C CA . CYS A 1 92 ? -19.297 3.834 6.378 1.00 77.81 92 CYS A CA 1
ATOM 738 C C . CYS A 1 92 ? -18.212 4.065 5.318 1.00 77.81 92 CYS A C 1
ATOM 740 O O . CYS A 1 92 ? -17.046 4.276 5.647 1.00 77.81 92 CYS A O 1
ATOM 742 N N . ALA A 1 93 ? -18.607 4.139 4.046 1.00 72.75 93 ALA A N 1
ATOM 743 C CA . ALA A 1 93 ? -17.688 4.319 2.920 1.00 72.75 93 ALA A CA 1
ATOM 744 C C . ALA A 1 93 ? -16.870 5.626 2.954 1.00 72.75 93 ALA A C 1
ATOM 746 O O . ALA A 1 93 ? -15.830 5.704 2.300 1.00 72.75 93 ALA A O 1
ATOM 747 N N . SER A 1 94 ? -17.328 6.651 3.683 1.00 78.75 94 SER A N 1
ATOM 748 C CA . SER A 1 94 ? -16.644 7.949 3.744 1.00 78.75 94 SER A CA 1
ATOM 749 C C . SER A 1 94 ? -15.651 8.066 4.900 1.00 78.75 94 SER A C 1
ATOM 751 O O . SER A 1 94 ? -14.607 8.693 4.728 1.00 78.75 94 SER A O 1
ATOM 753 N N . CYS A 1 95 ? -15.969 7.520 6.077 1.00 79.25 95 CYS A N 1
ATOM 754 C CA . CYS A 1 95 ? -15.159 7.713 7.287 1.00 79.25 95 CYS A CA 1
ATOM 755 C C . CYS A 1 95 ? -14.702 6.417 7.969 1.00 79.25 95 CYS A C 1
ATOM 757 O O . CYS A 1 95 ? -13.872 6.487 8.869 1.00 79.25 95 CYS A O 1
ATOM 759 N N . GLY A 1 96 ? -15.218 5.253 7.563 1.00 74.12 96 GLY A N 1
ATOM 760 C CA . GLY A 1 96 ? -14.891 3.962 8.177 1.00 74.12 96 GLY A CA 1
ATOM 761 C C . GLY A 1 96 ? -15.583 3.692 9.518 1.00 74.12 96 GLY A C 1
ATOM 762 O O . GLY A 1 96 ? -15.193 2.769 10.216 1.00 74.12 96 GLY A O 1
ATOM 763 N N . TYR A 1 97 ? -16.589 4.484 9.907 1.00 78.50 97 TYR A N 1
ATOM 764 C CA . TYR A 1 97 ? -17.366 4.226 11.127 1.00 78.50 97 TYR A CA 1
ATOM 765 C C . TYR A 1 97 ? -18.212 2.955 10.980 1.00 78.50 97 TYR A C 1
ATOM 767 O O . TYR A 1 97 ? -18.833 2.768 9.935 1.00 78.50 97 TYR A O 1
ATOM 775 N N . ASP A 1 98 ? -18.287 2.120 12.018 1.00 83.38 98 ASP A N 1
ATOM 776 C CA . ASP A 1 98 ? -19.155 0.937 12.026 1.00 83.38 98 ASP A CA 1
ATOM 777 C C . ASP A 1 98 ? -20.630 1.370 12.052 1.00 83.38 98 ASP A C 1
ATOM 779 O O . ASP A 1 98 ? -21.127 1.955 13.013 1.00 83.38 98 ASP A O 1
ATOM 783 N N . VAL A 1 99 ? -21.325 1.125 10.947 1.00 83.56 99 VAL A N 1
ATOM 784 C CA . VAL A 1 99 ? -22.738 1.450 10.731 1.00 83.56 99 VAL A CA 1
ATOM 785 C C . VAL A 1 99 ? -23.635 0.217 10.855 1.00 83.56 99 VAL A C 1
ATOM 787 O O . VAL A 1 99 ? -24.816 0.280 10.502 1.00 83.56 99 VAL A O 1
ATOM 790 N N . ARG A 1 100 ? -23.130 -0.913 11.373 1.00 78.56 100 ARG A N 1
ATOM 791 C CA . ARG A 1 100 ? -23.962 -2.093 11.653 1.00 78.56 100 ARG A CA 1
ATOM 792 C C . ARG A 1 100 ? -25.042 -1.739 12.680 1.00 78.56 100 ARG A C 1
ATOM 794 O O . ARG A 1 100 ? -24.756 -1.388 13.818 1.00 78.56 100 ARG A O 1
ATOM 801 N N . GLY A 1 101 ? -26.305 -1.827 12.261 1.00 70.88 101 GLY A N 1
ATOM 802 C CA . GLY A 1 101 ? -27.469 -1.489 13.091 1.00 70.88 101 GLY A CA 1
ATOM 803 C C . GLY A 1 101 ? -27.911 -0.021 13.037 1.00 70.88 101 GLY A C 1
ATOM 804 O O . GLY A 1 101 ? -28.922 0.321 13.648 1.00 70.88 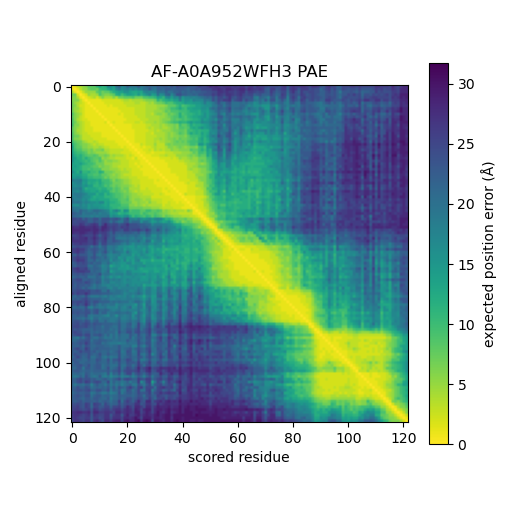101 GLY A O 1
ATOM 805 N N . LEU A 1 102 ? -27.219 0.839 12.281 1.00 72.56 102 LEU A N 1
ATOM 806 C CA . LEU A 1 102 ? -27.645 2.214 12.008 1.00 72.56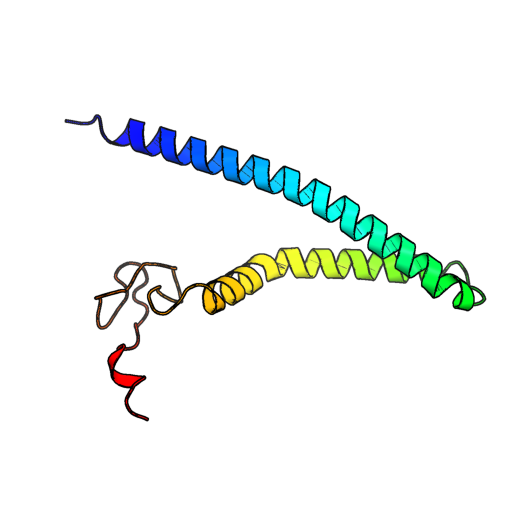 102 LEU A CA 1
ATOM 807 C C . LEU A 1 102 ? -28.376 2.282 10.662 1.00 72.56 102 LEU A C 1
ATOM 809 O O . LEU A 1 102 ? -27.857 1.862 9.631 1.00 72.56 102 LEU A O 1
ATOM 813 N N . SER A 1 103 ? -29.586 2.846 10.657 1.00 74.88 103 SER A N 1
ATOM 814 C CA . SER A 1 103 ? -30.349 3.106 9.433 1.00 74.88 103 SER A CA 1
ATOM 815 C C . SER A 1 103 ? -30.391 4.602 9.136 1.00 74.88 103 SER A C 1
ATOM 817 O O . SER A 1 103 ? -30.863 5.377 9.968 1.00 74.88 103 SER A O 1
ATOM 819 N N . GLY A 1 104 ? -29.962 5.003 7.938 1.00 82.56 104 GLY A N 1
ATOM 820 C CA . GLY A 1 104 ? -30.116 6.371 7.443 1.00 82.56 104 GLY A CA 1
ATOM 821 C C . GLY A 1 104 ? -28.790 7.070 7.188 1.00 82.56 104 GLY A C 1
ATOM 822 O O . GLY A 1 104 ? -28.367 7.159 6.040 1.00 82.56 104 GLY A O 1
ATOM 823 N N . VAL A 1 105 ? -28.149 7.600 8.231 1.00 86.62 105 VAL A N 1
ATOM 824 C CA . VAL A 1 105 ? -27.010 8.517 8.080 1.00 86.62 105 VAL A CA 1
ATOM 825 C C . VAL A 1 105 ? -25.920 8.202 9.103 1.00 86.62 105 VAL A C 1
ATOM 827 O O . VAL A 1 105 ? -26.219 7.916 10.262 1.00 86.62 105 VAL A O 1
ATOM 830 N N . CYS A 1 106 ? -24.654 8.251 8.686 1.00 84.75 106 CYS A N 1
ATOM 831 C CA . CYS A 1 106 ? -23.517 8.087 9.587 1.00 84.75 106 CYS A CA 1
ATOM 832 C C . CYS A 1 106 ? -23.424 9.271 10.576 1.00 84.75 106 CYS A C 1
ATOM 834 O O . CYS A 1 106 ? -23.425 10.419 10.122 1.00 84.75 106 CYS A O 1
ATOM 836 N N . PRO A 1 107 ? -23.286 9.026 11.894 1.00 81.44 107 PRO A N 1
ATOM 837 C CA . PRO A 1 107 ? -23.257 10.086 12.907 1.00 81.44 107 PRO A CA 1
ATOM 838 C C . PRO A 1 107 ? -22.004 10.970 12.845 1.00 81.44 107 PRO A C 1
ATOM 840 O O . PRO A 1 107 ? -22.054 12.118 13.267 1.00 81.44 107 PRO A O 1
ATOM 843 N N . GLU A 1 108 ? -20.897 10.455 12.305 1.00 86.62 108 GLU A N 1
ATOM 844 C CA . GLU A 1 108 ? -19.627 11.190 12.233 1.00 86.62 108 GLU A CA 1
ATOM 845 C C . GLU A 1 108 ? -19.547 12.102 11.005 1.00 86.62 108 GLU A C 1
ATOM 847 O O . GLU A 1 108 ? -19.172 13.267 11.090 1.00 86.62 108 GLU A O 1
ATOM 852 N N . CYS A 1 109 ? -19.893 11.573 9.830 1.00 85.38 109 CYS A N 1
ATOM 853 C CA . CYS A 1 109 ? -19.639 12.250 8.555 1.00 85.38 109 CYS A CA 1
ATOM 854 C C . CYS A 1 109 ? -20.904 12.628 7.785 1.00 85.38 109 CYS A C 1
ATOM 856 O O . CYS A 1 109 ? -20.809 13.116 6.662 1.00 85.38 109 CYS A O 1
ATOM 858 N N . SER A 1 110 ? -22.089 12.376 8.346 1.00 88.69 110 SER A N 1
ATOM 859 C CA . SER A 1 110 ? -23.379 12.647 7.699 1.00 88.69 110 SER A CA 1
ATOM 860 C C . SER A 1 110 ? -23.581 11.941 6.343 1.00 88.69 110 SER A C 1
ATOM 862 O O . SER A 1 110 ? -24.470 12.303 5.576 1.00 88.69 110 SER A O 1
ATOM 864 N N . THR A 1 111 ? -22.772 10.925 6.022 1.00 85.62 111 THR A N 1
ATOM 865 C CA . THR A 1 111 ? -22.894 10.178 4.761 1.00 85.62 111 THR A CA 1
ATOM 866 C C . THR A 1 111 ? -24.087 9.218 4.835 1.00 85.62 111 THR A C 1
ATOM 868 O O . THR A 1 111 ? -24.216 8.508 5.839 1.00 85.62 111 THR A O 1
ATOM 871 N N . PRO A 1 112 ? -24.954 9.163 3.806 1.00 83.50 112 PRO A N 1
ATOM 872 C CA . PRO A 1 112 ? -26.082 8.239 3.778 1.00 83.50 112 PRO A CA 1
ATOM 873 C C . PRO A 1 112 ? -25.610 6.780 3.729 1.00 83.50 112 PRO A C 1
ATOM 875 O O . PRO A 1 112 ? -24.688 6.435 2.989 1.00 83.50 112 PRO A O 1
ATOM 878 N N . VAL A 1 113 ? -26.250 5.926 4.527 1.00 81.12 113 VAL A N 1
ATOM 879 C CA . VAL A 1 113 ? -25.951 4.492 4.628 1.00 81.12 113 VAL A CA 1
ATOM 880 C C . VAL A 1 113 ? -27.090 3.705 3.966 1.00 81.12 113 VAL A C 1
ATOM 882 O O . VAL A 1 113 ? -28.243 3.874 4.379 1.00 81.12 113 VAL A O 1
ATOM 885 N N . PRO A 1 114 ? -26.813 2.856 2.957 1.00 69.56 114 PRO A N 1
ATOM 886 C CA . PRO A 1 114 ? -27.844 2.055 2.297 1.00 69.56 114 PRO A CA 1
ATOM 887 C C . PRO A 1 114 ? -28.4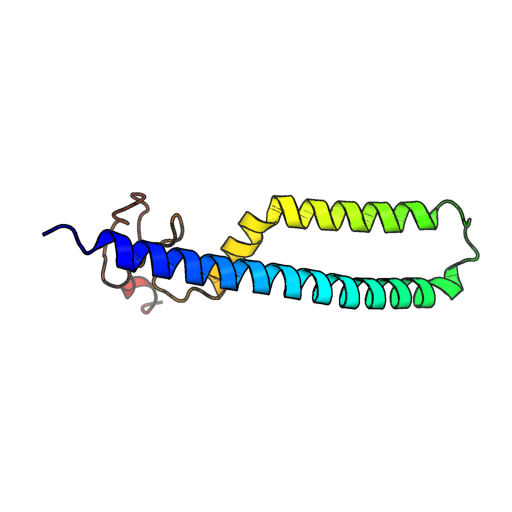74 1.052 3.276 1.00 69.56 114 PRO A C 1
ATOM 889 O O . PRO A 1 114 ? -27.777 0.456 4.104 1.00 69.56 114 PRO A O 1
ATOM 892 N N . ARG A 1 115 ? -29.799 0.856 3.208 1.00 67.31 115 ARG A N 1
ATOM 893 C CA . ARG A 1 115 ? -30.494 -0.105 4.080 1.00 67.31 115 ARG A CA 1
ATOM 894 C C . ARG A 1 115 ? -30.177 -1.521 3.609 1.00 67.31 115 ARG A C 1
ATOM 896 O O . ARG A 1 115 ? -30.436 -1.874 2.466 1.00 67.31 115 ARG A O 1
ATOM 903 N N . GLN A 1 116 ? -29.693 -2.369 4.516 1.00 63.97 116 GLN A N 1
ATOM 904 C CA . GLN A 1 116 ? -29.316 -3.755 4.196 1.00 63.97 116 GLN A CA 1
ATOM 905 C C . GLN A 1 116 ? -30.472 -4.606 3.627 1.00 63.97 116 GLN A C 1
ATOM 907 O O . GLN A 1 116 ? -30.221 -5.614 2.976 1.00 63.97 116 GLN A O 1
ATOM 912 N N . ASN A 1 117 ? -31.726 -4.175 3.794 1.00 56.44 117 ASN A N 1
ATOM 913 C CA . ASN A 1 117 ? -32.902 -4.894 3.300 1.00 56.44 117 ASN A CA 1
ATOM 914 C C . ASN A 1 117 ? -33.152 -4.743 1.789 1.00 56.44 117 ASN A C 1
ATOM 916 O O . ASN A 1 117 ? -33.985 -5.466 1.255 1.00 56.44 117 ASN A O 1
ATOM 920 N N . GLU A 1 118 ? -32.458 -3.842 1.089 1.00 56.84 118 GLU A N 1
ATOM 921 C CA . GLU A 1 118 ? -32.649 -3.647 -0.360 1.00 56.84 118 GLU A CA 1
ATOM 922 C C . GLU A 1 118 ? -31.797 -4.613 -1.206 1.00 56.84 118 GLU A C 1
ATOM 924 O O . GLU A 1 118 ? -32.096 -4.828 -2.374 1.00 56.84 118 GLU A O 1
ATOM 929 N N . ALA A 1 119 ? -30.774 -5.252 -0.624 1.00 54.41 119 ALA A N 1
ATOM 930 C CA . ALA A 1 119 ? -29.820 -6.096 -1.355 1.00 54.41 119 ALA A CA 1
ATOM 931 C C . ALA A 1 119 ? -30.206 -7.589 -1.450 1.00 54.41 119 ALA A C 1
ATOM 933 O O . ALA A 1 119 ? -29.505 -8.350 -2.111 1.00 54.41 119 ALA A O 1
ATOM 934 N N . LEU A 1 120 ? -31.290 -8.025 -0.796 1.00 53.81 120 LEU A N 1
ATOM 935 C CA . LEU A 1 120 ? -31.738 -9.431 -0.795 1.00 53.81 120 LEU A CA 1
ATOM 936 C C . LEU A 1 120 ? -33.007 -9.678 -1.637 1.00 53.81 120 LEU A C 1
ATOM 938 O O . LEU A 1 120 ? -33.583 -10.761 -1.564 1.00 53.81 120 LEU A O 1
ATOM 942 N N . GLY A 1 121 ? -33.466 -8.672 -2.389 1.00 51.81 121 GLY A N 1
ATOM 943 C CA . GLY A 1 121 ? -34.772 -8.659 -3.057 1.00 51.81 121 GLY A CA 1
ATOM 944 C C . GLY A 1 121 ? -34.744 -8.354 -4.557 1.00 51.81 121 GLY A C 1
ATOM 945 O O . GLY A 1 121 ? -35.709 -7.767 -5.046 1.00 51.81 121 GLY A O 1
ATOM 946 N N . SER A 1 122 ? -33.676 -8.714 -5.278 1.00 48.50 122 SER A N 1
ATOM 947 C CA . SER A 1 122 ? -33.611 -8.635 -6.750 1.00 48.50 122 SER A CA 1
ATOM 948 C C . SER A 1 122 ? -32.926 -9.849 -7.357 1.00 48.50 122 SER A C 1
ATOM 950 O O . SER A 1 122 ? -31.749 -10.066 -6.985 1.00 48.50 122 SER A O 1
#

Secondary structure (DSSP, 8-state):
---HHHHHHHHHHHHHHHHHHHHHHHHHHHHHHHHHHHHHHHHHHGGGTTS-TTHHHHHHHHHHHHHHHHHHHHHHHHHHHHHHHHS-S-B-TTT--B-TT--EE-TTT--EE--GGGTT--

pLDDT: mean 74.11, std 9.87, range [46.09, 88.69]

Foldseek 3Di:
DPPPPVVVVVVVVVVVVVVVVVVVVVVVVVVVVVVVVVVVVVVVCVVVCPPDPPPVVVVVVVVVVVVVVCCVVCVVVVVLVVCVVVVPDAADSPPRHGCVVPAAADPPPRHGDDDPVVVPPD

Radius of gyration: 23.28 Å; Cα contacts (8 Å, |Δi|>4): 40; chains: 1; bounding box: 58×24×67 Å